Protein AF-A0A8E2EWA2-F1 (afdb_monomer)

pLDDT: mean 70.81, std 12.44, range [37.81, 89.31]

Nearest PDB structures (foldseek):
  2uwc-assembly2_B  TM=5.150E-01  e=5.602E+00  Tropaeolum majus
  2vh9-assembly2_B  TM=4.424E-01  e=5.602E+00  Tropaeolum majus
  5esv-assembly1_E  TM=3.706E-01  e=6.717E+00  Haemophilus influenzae Rd KW20
  2ogr-assembly1_C  TM=4.079E-01  e=8.555E+00  Zoanthus sp.
  6ywy-assembly1_QQ  TM=3.511E-01  e=8.555E+00  Neurospora crassa

Foldseek 3Di:
DWDDDPPDIRDDDDAPDDDAQKKKWKWFDDPPPALQKIWIWIWTHHHPPARNDIDIDIDIGGDDFDDDDCVVPPPDDPVVVVPPGPDSNVSNQLNQQLQVPDDCDPVCPRMGMDMDDPPDPLGDSHHDDPVNVVVNVVVSSVVSVVCCVVPNDDDDDDD

Organism: NCBI:txid574774

Radius of gyration: 18.48 Å; Cα contacts (8 Å, |Δi|>4): 226; chains: 1; bounding box: 48×43×53 Å

Structure (mmCIF, N/CA/C/O backbone):
data_AF-A0A8E2EWA2-F1
#
_entry.id   AF-A0A8E2EWA2-F1
#
loop_
_atom_site.group_PDB
_atom_site.id
_atom_site.type_symbol
_atom_site.label_atom_id
_atom_site.label_alt_id
_atom_site.label_comp_id
_atom_site.label_asym_id
_atom_site.label_entity_id
_atom_site.label_seq_id
_atom_site.pdbx_PDB_ins_code
_atom_site.Cartn_x
_atom_site.Cartn_y
_atom_site.Cartn_z
_atom_site.occupancy
_atom_site.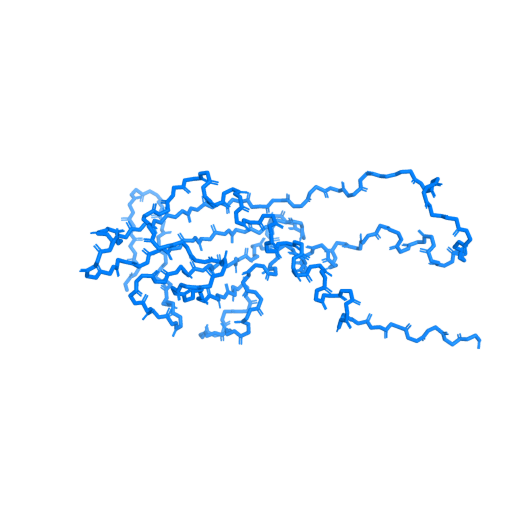B_iso_or_equiv
_atom_site.auth_seq_id
_atom_site.auth_comp_id
_atom_site.auth_asym_id
_atom_site.auth_atom_id
_atom_site.pdbx_PDB_model_num
ATOM 1 N N . MET A 1 1 ? -20.063 14.669 1.817 1.00 47.69 1 MET A N 1
ATOM 2 C CA . MET A 1 1 ? -19.857 16.128 1.907 1.00 47.69 1 MET A CA 1
ATOM 3 C C . MET A 1 1 ? -18.366 16.388 1.903 1.00 47.69 1 MET A C 1
ATOM 5 O O . MET A 1 1 ? -17.669 15.753 2.684 1.00 47.69 1 MET A O 1
ATOM 9 N N . ASN A 1 2 ? -17.886 17.249 1.009 1.00 58.75 2 ASN A N 1
ATOM 10 C CA . ASN A 1 2 ? -16.501 17.717 1.050 1.00 58.75 2 ASN A CA 1
ATOM 11 C C . ASN A 1 2 ? -16.347 18.654 2.252 1.00 58.75 2 ASN A C 1
ATOM 13 O O . ASN A 1 2 ? -17.260 19.425 2.546 1.00 58.75 2 ASN A O 1
ATOM 17 N N . ALA A 1 3 ? -15.231 18.548 2.964 1.00 59.38 3 ALA A N 1
ATOM 18 C CA . ALA A 1 3 ? -14.932 19.391 4.114 1.00 59.38 3 ALA A CA 1
ATOM 19 C C . ALA A 1 3 ? 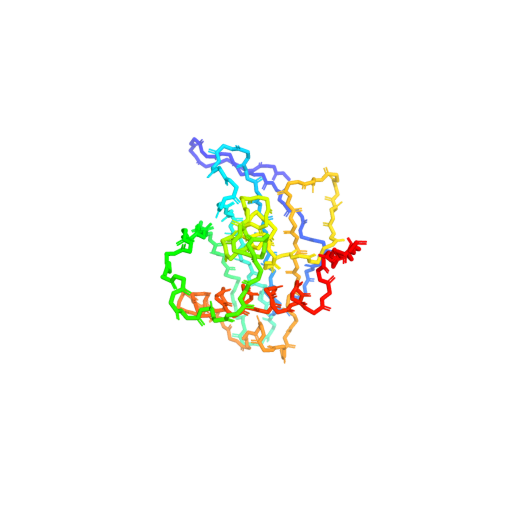-13.812 20.369 3.754 1.00 59.38 3 ALA A C 1
ATOM 21 O O . ALA A 1 3 ? -12.992 20.103 2.883 1.00 59.38 3 ALA A O 1
ATOM 22 N N . SER A 1 4 ? -13.745 21.510 4.425 1.00 52.59 4 SER A N 1
ATOM 23 C CA . SER A 1 4 ? -12.644 22.459 4.261 1.00 52.59 4 SER A CA 1
ATOM 24 C C . SER A 1 4 ? -12.199 22.950 5.627 1.00 52.59 4 SER A C 1
ATOM 26 O O . SER A 1 4 ? -13.037 23.323 6.448 1.00 52.59 4 SER A O 1
ATOM 28 N N . LYS A 1 5 ? -10.887 22.9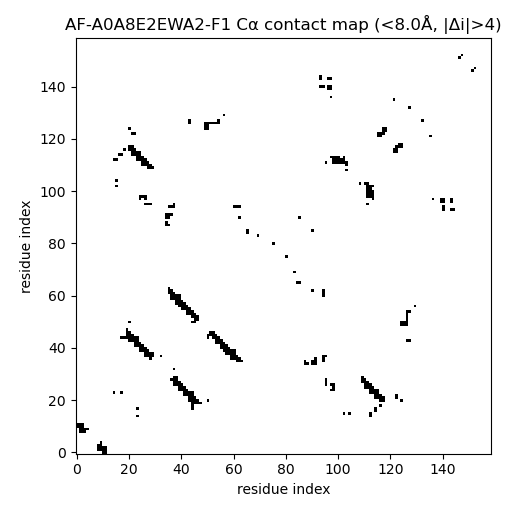71 5.868 1.00 53.50 5 LYS A N 1
ATOM 29 C CA . LYS A 1 5 ? -10.296 23.596 7.057 1.00 53.50 5 LYS A CA 1
ATOM 30 C C . LYS A 1 5 ? -9.144 24.485 6.603 1.00 53.50 5 LYS A C 1
ATOM 32 O O . LYS A 1 5 ? -8.137 23.989 6.104 1.00 53.50 5 LYS A O 1
ATOM 37 N N . GLY A 1 6 ? -9.305 25.800 6.755 1.00 76.50 6 GLY A N 1
ATOM 38 C CA . GLY A 1 6 ? -8.388 26.778 6.161 1.00 76.50 6 GLY A CA 1
ATOM 39 C C . GLY A 1 6 ? -8.404 26.704 4.629 1.00 76.50 6 GLY A C 1
ATOM 40 O O . GLY A 1 6 ? -9.467 26.544 4.036 1.00 76.50 6 GLY A O 1
ATOM 41 N N . ASN A 1 7 ? -7.227 26.755 4.000 1.00 68.50 7 ASN A N 1
ATOM 42 C CA . ASN A 1 7 ? -7.071 26.656 2.540 1.00 68.50 7 ASN A CA 1
ATOM 43 C C . ASN A 1 7 ? -7.032 25.207 2.016 1.00 68.50 7 ASN A C 1
ATOM 45 O O . ASN A 1 7 ? -6.768 24.990 0.836 1.00 68.50 7 ASN A O 1
ATOM 49 N N . VAL A 1 8 ? -7.266 24.205 2.871 1.00 59.47 8 VAL A N 1
ATOM 50 C CA . VAL A 1 8 ? -7.219 22.790 2.480 1.00 59.47 8 VAL A CA 1
ATOM 51 C C . VAL A 1 8 ? -8.633 22.282 2.221 1.00 59.47 8 VAL A C 1
ATOM 53 O O . VAL A 1 8 ? -9.472 22.267 3.129 1.00 59.47 8 VAL A O 1
ATOM 56 N N . GLN A 1 9 ? -8.884 21.855 0.981 1.00 67.81 9 GLN A N 1
ATOM 57 C CA . GLN A 1 9 ? -10.100 21.140 0.603 1.00 67.81 9 GLN A CA 1
ATOM 58 C C . GLN A 1 9 ? -9.919 19.636 0.810 1.00 67.81 9 GLN A C 1
ATOM 60 O O . GLN A 1 9 ? -8.961 19.034 0.329 1.00 67.81 9 GLN A O 1
ATOM 65 N N . TRP A 1 10 ? -10.866 19.040 1.521 1.00 65.25 10 TRP A N 1
ATOM 66 C CA . TRP A 1 10 ? -10.955 17.615 1.787 1.00 65.25 10 TRP A CA 1
ATOM 67 C C . TRP A 1 10 ? -12.090 17.038 0.960 1.00 65.25 10 TRP A C 1
ATOM 69 O O . TRP A 1 10 ? -13.256 17.419 1.110 1.00 65.25 10 TRP A O 1
ATOM 79 N N . PHE A 1 11 ? -11.747 16.093 0.100 1.00 68.19 11 PHE A N 1
ATOM 80 C CA . PHE A 1 11 ? -12.727 15.343 -0.664 1.00 68.19 11 PHE A CA 1
ATOM 81 C C . PHE A 1 11 ? -13.162 14.137 0.152 1.00 68.19 11 PHE A C 1
ATOM 83 O O . PHE A 1 11 ? -12.329 13.437 0.731 1.00 68.19 11 PHE A O 1
ATOM 90 N N . ARG A 1 12 ? -14.474 13.896 0.218 1.00 72.19 12 ARG A N 1
ATOM 91 C CA . ARG A 1 12 ? -14.963 12.651 0.808 1.00 72.19 12 ARG A CA 1
ATOM 92 C C . ARG A 1 12 ? -14.560 11.508 -0.115 1.00 72.19 12 ARG A C 1
ATOM 94 O O . ARG A 1 12 ? -15.001 11.469 -1.259 1.00 72.19 12 ARG A O 1
ATOM 101 N N . TYR A 1 13 ? -13.765 10.586 0.407 1.00 72.94 13 TYR A N 1
ATOM 102 C CA . TYR A 1 13 ? -13.498 9.310 -0.233 1.00 72.94 13 TYR A CA 1
ATOM 103 C C . TYR A 1 13 ? -14.317 8.238 0.481 1.00 72.94 13 TYR A C 1
ATOM 105 O O . TYR A 1 13 ? -14.203 8.075 1.695 1.00 72.94 13 TYR A O 1
ATOM 113 N N . GLU A 1 14 ? -15.196 7.564 -0.251 1.00 72.81 14 GLU A N 1
ATOM 114 C CA . GLU A 1 14 ? -15.947 6.431 0.282 1.00 72.81 14 GLU A CA 1
ATOM 115 C C . GLU A 1 14 ? -15.108 5.176 0.069 1.00 72.81 14 GLU A C 1
ATOM 117 O O . GLU A 1 14 ? -14.814 4.807 -1.068 1.00 72.81 14 GLU A O 1
ATOM 122 N N . THR A 1 15 ? -14.675 4.549 1.164 1.00 70.25 15 THR A N 1
ATOM 123 C CA . THR A 1 15 ? -13.952 3.284 1.072 1.00 70.25 15 THR A CA 1
ATOM 124 C C . THR A 1 15 ? -14.930 2.192 0.629 1.00 70.25 15 THR A C 1
ATOM 126 O O . THR A 1 15 ? -16.030 2.098 1.178 1.00 70.25 15 THR A O 1
ATOM 129 N N . PRO A 1 16 ? -14.562 1.362 -0.364 1.00 66.75 16 PRO A N 1
ATOM 130 C CA . PRO A 1 16 ? -15.457 0.349 -0.922 1.00 66.75 16 PRO A CA 1
ATOM 131 C C . PRO A 1 16 ? -15.849 -0.708 0.115 1.00 66.75 16 PRO A C 1
ATOM 133 O O . PRO A 1 16 ? -16.930 -1.288 0.048 1.00 66.75 16 PRO A O 1
ATOM 136 N N . ILE A 1 17 ? -14.963 -0.960 1.079 1.00 72.06 17 ILE A N 1
ATOM 137 C CA . ILE A 1 17 ? -15.141 -1.930 2.150 1.00 72.06 17 ILE A CA 1
ATOM 138 C C . ILE A 1 17 ? -14.694 -1.259 3.447 1.00 72.06 17 ILE A C 1
ATOM 140 O O . ILE A 1 17 ? -13.618 -0.666 3.514 1.00 72.06 17 ILE A O 1
ATOM 144 N N . CYS A 1 18 ? -15.537 -1.353 4.468 1.00 75.56 18 CYS A N 1
ATOM 145 C CA . CYS A 1 18 ? -15.286 -0.825 5.797 1.00 75.56 18 CYS A CA 1
ATOM 146 C C . CYS A 1 18 ? -15.673 -1.915 6.798 1.00 75.56 18 CYS A C 1
ATOM 148 O O . CYS A 1 18 ? -16.854 -2.228 6.939 1.00 75.56 18 CYS A O 1
ATOM 150 N N . VAL A 1 19 ? -14.673 -2.549 7.407 1.00 85.75 19 VAL A N 1
ATOM 151 C CA . VAL A 1 19 ? -14.861 -3.635 8.379 1.00 85.75 19 VAL A CA 1
ATOM 152 C C . VAL A 1 19 ? -14.227 -3.214 9.698 1.00 85.75 19 VAL A C 1
ATOM 154 O O . VAL A 1 19 ? -13.135 -2.640 9.696 1.00 85.75 19 VAL A O 1
ATOM 157 N N . ASP A 1 20 ? -14.893 -3.497 10.811 1.00 88.62 20 ASP A N 1
ATOM 158 C CA . ASP A 1 20 ? -14.383 -3.181 12.146 1.00 88.62 20 ASP A CA 1
ATOM 159 C C . ASP A 1 20 ? -12.992 -3.797 12.358 1.00 88.62 20 ASP A C 1
ATOM 161 O O . ASP A 1 20 ? -12.726 -4.940 11.972 1.00 88.62 20 ASP A O 1
ATOM 165 N N . GLY A 1 21 ? -12.074 -2.999 12.902 1.00 86.25 21 GLY A N 1
ATOM 166 C CA . GLY A 1 21 ? -10.681 -3.387 13.128 1.00 86.25 21 GLY A CA 1
ATOM 167 C C . GLY A 1 21 ? -9.816 -3.540 11.869 1.00 86.25 21 GLY A C 1
ATOM 168 O O . GLY A 1 21 ? -8.635 -3.872 11.971 1.00 86.25 21 GLY A O 1
ATOM 169 N N . SER A 1 22 ? -10.358 -3.322 10.665 1.00 87.00 22 SER A N 1
ATOM 170 C CA . SER A 1 22 ? -9.587 -3.430 9.419 1.00 87.00 22 SER A CA 1
ATOM 171 C C . SER A 1 22 ? -8.691 -2.219 9.162 1.00 87.00 22 SER A C 1
ATOM 173 O O . SER A 1 22 ? -8.983 -1.098 9.589 1.00 87.00 22 SER A O 1
ATOM 175 N N . ILE A 1 23 ? -7.621 -2.443 8.397 1.00 87.25 23 ILE A N 1
ATOM 176 C CA . ILE A 1 23 ? -6.803 -1.376 7.814 1.00 87.25 23 ILE A CA 1
ATOM 177 C C . ILE A 1 23 ? -7.175 -1.224 6.343 1.00 87.25 23 ILE A C 1
ATOM 179 O O . ILE A 1 23 ? -7.060 -2.164 5.569 1.00 87.25 23 ILE A O 1
ATOM 183 N N . SER A 1 24 ? -7.589 -0.031 5.941 1.00 85.56 24 SER A N 1
ATOM 184 C CA . SER A 1 24 ? -7.813 0.346 4.548 1.00 85.56 24 SER A CA 1
ATOM 185 C C . SER A 1 24 ? -6.627 1.149 4.026 1.00 85.56 24 SER A C 1
ATOM 187 O O . SER A 1 24 ? -6.318 2.213 4.561 1.00 85.56 24 SER A O 1
ATOM 189 N N . CYS A 1 25 ? -5.986 0.660 2.967 1.00 82.62 25 CYS A N 1
ATOM 190 C CA . CYS A 1 25 ? -4.910 1.354 2.265 1.00 82.62 25 CYS A CA 1
ATOM 191 C C . CYS A 1 25 ? -5.437 1.916 0.945 1.00 82.62 25 CYS A C 1
ATOM 193 O O . CYS A 1 25 ? -5.866 1.161 0.071 1.00 82.62 25 CYS A O 1
ATOM 195 N N . ILE A 1 26 ? -5.358 3.231 0.787 1.00 81.38 26 ILE A N 1
ATOM 196 C CA . ILE A 1 26 ? -5.776 3.975 -0.399 1.00 81.38 26 ILE A CA 1
ATOM 197 C C . ILE A 1 26 ? -4.515 4.551 -1.044 1.00 81.38 26 ILE A C 1
ATOM 199 O O . ILE A 1 26 ? -3.838 5.377 -0.429 1.00 81.38 26 ILE A O 1
ATOM 203 N N . ALA A 1 27 ? -4.202 4.135 -2.265 1.00 79.56 27 ALA A N 1
ATOM 204 C CA . ALA A 1 27 ? -3.078 4.643 -3.037 1.00 79.56 27 ALA A CA 1
ATOM 205 C C . ALA A 1 27 ? -3.599 5.494 -4.187 1.00 79.56 27 ALA A C 1
ATOM 207 O O . ALA A 1 27 ? -4.448 5.056 -4.961 1.00 79.56 27 ALA A O 1
ATOM 208 N N . GLY A 1 28 ? -3.091 6.714 -4.295 1.00 76.69 28 GLY A N 1
ATOM 209 C CA . GLY A 1 28 ? -3.374 7.621 -5.392 1.00 76.69 28 GLY A CA 1
ATOM 210 C C . GLY A 1 28 ? -2.107 7.930 -6.170 1.00 76.69 28 GLY A C 1
ATOM 211 O O . GLY A 1 28 ? -1.077 8.272 -5.584 1.00 76.69 28 GLY A O 1
ATOM 212 N N . HIS A 1 29 ? -2.206 7.878 -7.494 1.00 71.00 29 HIS A N 1
ATOM 213 C CA . HIS A 1 29 ? -1.219 8.500 -8.361 1.00 71.00 29 HIS A CA 1
ATOM 214 C C . HIS A 1 29 ? -1.737 9.878 -8.764 1.00 71.00 29 HIS A C 1
ATOM 216 O O . HIS A 1 29 ? -2.840 10.008 -9.295 1.00 71.00 29 HIS A O 1
ATOM 222 N N . ARG A 1 30 ? -0.967 10.927 -8.468 1.00 65.75 30 ARG A N 1
ATOM 223 C CA . ARG A 1 30 ? -1.276 12.279 -8.934 1.00 65.75 30 ARG A CA 1
ATOM 224 C C . ARG A 1 30 ? -0.310 12.638 -10.048 1.00 65.75 30 ARG A C 1
ATOM 226 O O . ARG A 1 30 ? 0.896 12.648 -9.816 1.00 65.75 30 ARG A O 1
ATOM 233 N N . ASP A 1 31 ? -0.858 13.020 -11.198 1.00 56.53 31 ASP A N 1
ATOM 234 C CA . ASP A 1 31 ? -0.141 13.265 -12.461 1.00 56.53 31 ASP A CA 1
ATOM 235 C C . ASP A 1 31 ? 1.060 14.229 -12.366 1.00 56.53 31 ASP A C 1
ATOM 237 O O . ASP A 1 31 ? 1.914 14.255 -13.244 1.00 56.53 31 ASP A O 1
ATOM 241 N N . PHE A 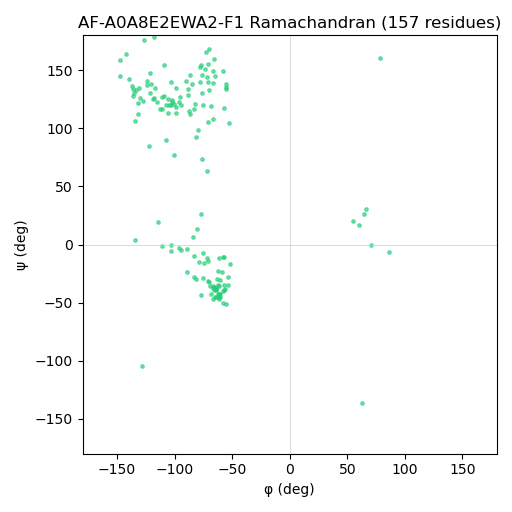1 32 ? 1.169 15.026 -11.300 1.00 60.91 32 PHE A N 1
ATOM 242 C CA . PHE A 1 32 ? 2.226 16.027 -11.128 1.00 60.91 32 PHE A CA 1
ATOM 243 C C . PHE A 1 32 ? 3.434 15.576 -10.288 1.00 60.91 32 PHE A C 1
ATOM 245 O O . PHE A 1 32 ? 4.360 16.367 -10.117 1.00 60.91 32 PHE A O 1
ATOM 252 N N . ARG A 1 33 ? 3.450 14.357 -9.723 1.00 64.81 33 ARG A N 1
ATOM 253 C CA . ARG A 1 33 ? 4.561 13.887 -8.861 1.00 64.81 33 ARG A CA 1
ATOM 254 C C . ARG A 1 33 ? 5.540 12.915 -9.532 1.00 64.81 33 ARG A C 1
ATOM 256 O O . ARG A 1 33 ? 6.517 12.523 -8.896 1.00 64.81 33 ARG A O 1
ATOM 263 N N . GLY A 1 34 ? 5.311 12.585 -10.803 1.00 65.75 34 GLY A N 1
ATOM 264 C CA . GLY A 1 34 ? 6.138 11.661 -11.581 1.00 65.75 34 GLY A CA 1
ATOM 265 C C . GLY A 1 34 ? 5.862 10.191 -11.260 1.00 65.75 34 GLY A C 1
ATOM 266 O O . GLY A 1 34 ? 5.321 9.861 -10.205 1.00 65.75 34 GLY A O 1
ATOM 267 N N . ASP A 1 35 ? 6.262 9.305 -12.171 1.00 68.31 35 ASP A N 1
ATOM 268 C CA . ASP A 1 35 ? 5.889 7.884 -12.179 1.00 68.31 35 ASP A CA 1
ATOM 269 C C . ASP A 1 35 ? 6.285 7.109 -10.912 1.00 68.31 35 ASP A C 1
ATOM 271 O O . ASP A 1 35 ? 5.656 6.117 -10.569 1.00 68.31 35 ASP A O 1
ATOM 275 N N . ARG A 1 36 ? 7.290 7.569 -10.160 1.00 71.12 36 ARG A N 1
ATOM 276 C CA . ARG A 1 36 ? 7.797 6.869 -8.965 1.00 71.12 36 ARG A CA 1
ATOM 277 C C . ARG A 1 36 ? 7.105 7.247 -7.661 1.00 71.12 36 ARG A C 1
ATOM 279 O O . ARG A 1 36 ? 7.454 6.700 -6.617 1.00 71.12 36 ARG A O 1
ATOM 286 N N . CYS A 1 37 ? 6.178 8.201 -7.693 1.00 75.56 37 CYS A N 1
ATOM 287 C CA . CYS A 1 37 ? 5.528 8.713 -6.496 1.00 75.56 37 CYS A CA 1
ATOM 288 C C . CYS A 1 37 ? 4.116 8.144 -6.332 1.00 75.56 37 CYS A C 1
ATOM 290 O O . CYS A 1 37 ? 3.345 8.030 -7.287 1.00 75.56 37 CYS A O 1
ATOM 292 N N . THR A 1 38 ? 3.757 7.810 -5.096 1.00 77.94 38 THR A N 1
ATOM 293 C CA . THR A 1 38 ? 2.408 7.400 -4.710 1.00 77.94 38 THR A CA 1
ATOM 294 C C . THR A 1 38 ? 2.010 8.074 -3.406 1.00 77.94 38 THR A C 1
ATOM 296 O O . THR A 1 38 ? 2.722 8.011 -2.400 1.00 77.94 38 THR A O 1
ATOM 299 N N . ASP A 1 39 ? 0.845 8.716 -3.429 1.00 81.81 39 ASP A N 1
ATOM 300 C CA . ASP A 1 39 ? 0.199 9.238 -2.233 1.00 81.81 39 ASP A CA 1
ATOM 301 C C . ASP A 1 39 ? -0.554 8.085 -1.562 1.00 81.81 39 ASP A C 1
ATOM 303 O O . ASP A 1 39 ? -1.446 7.481 -2.153 1.00 81.81 39 ASP A O 1
ATOM 307 N N . LEU A 1 40 ? -0.211 7.788 -0.316 1.00 81.75 40 LEU A N 1
ATOM 308 C CA . LEU A 1 40 ? -0.817 6.733 0.481 1.00 81.75 40 LEU A CA 1
ATOM 309 C C . LEU A 1 40 ? -1.635 7.342 1.607 1.00 81.75 40 LEU A C 1
ATOM 311 O O . LEU A 1 40 ? -1.144 8.144 2.398 1.00 81.75 40 LEU A O 1
ATOM 315 N N . THR A 1 41 ? -2.891 6.933 1.700 1.00 85.44 41 THR A N 1
ATOM 316 C CA . THR A 1 41 ? -3.744 7.186 2.856 1.00 85.44 41 THR A CA 1
ATOM 317 C C . THR A 1 41 ? -4.083 5.854 3.495 1.00 85.44 41 THR A C 1
ATOM 319 O O . THR A 1 41 ? -4.629 4.970 2.842 1.00 85.44 41 THR A O 1
ATOM 322 N N . ILE A 1 42 ? -3.747 5.703 4.771 1.00 85.75 42 ILE A N 1
ATOM 323 C CA . ILE A 1 42 ? -3.977 4.473 5.521 1.00 85.75 42 ILE A CA 1
ATOM 324 C C . ILE A 1 42 ? -4.920 4.792 6.663 1.00 85.75 42 ILE A C 1
ATOM 326 O O . ILE A 1 42 ? -4.669 5.702 7.451 1.00 85.75 42 ILE A O 1
ATOM 330 N N . PHE A 1 43 ? -6.009 4.045 6.737 1.00 88.12 43 PHE A N 1
ATOM 331 C CA . PHE A 1 43 ? -7.067 4.259 7.703 1.00 88.12 43 PHE A CA 1
ATOM 332 C C . PHE A 1 43 ? -7.367 2.965 8.450 1.00 88.12 43 PHE A C 1
ATOM 334 O O . PHE A 1 43 ? -7.681 1.959 7.825 1.00 88.12 43 PHE A O 1
ATOM 341 N N . GLN A 1 44 ? -7.281 2.989 9.776 1.00 89.31 44 GLN A N 1
ATOM 342 C CA . GLN A 1 44 ? -7.676 1.876 10.632 1.00 89.31 44 GLN A CA 1
ATOM 343 C C . GLN A 1 44 ? -9.039 2.166 11.246 1.00 89.31 44 GLN A C 1
ATOM 345 O O . GLN A 1 44 ? -9.215 3.193 11.910 1.00 89.31 44 GLN A O 1
ATOM 350 N N . MET A 1 45 ? -9.982 1.254 11.035 1.00 89.00 45 MET A N 1
ATOM 351 C CA . MET A 1 45 ? -11.293 1.307 11.669 1.00 89.00 45 MET A CA 1
ATOM 352 C C . MET A 1 45 ? -11.211 0.829 13.117 1.00 89.00 45 MET A C 1
ATOM 354 O O . MET A 1 45 ? -10.526 -0.161 13.379 1.00 89.00 45 MET A O 1
ATOM 358 N N . PRO A 1 46 ? -11.922 1.482 14.053 1.00 88.69 46 PRO A N 1
ATOM 359 C CA . PRO A 1 46 ? -12.047 0.966 15.401 1.00 88.69 46 PRO A CA 1
ATOM 360 C C . PRO A 1 46 ? -12.826 -0.353 15.408 1.00 88.69 46 PRO A C 1
ATOM 362 O O . PRO A 1 46 ? -13.575 -0.657 14.477 1.00 88.69 46 PRO A O 1
ATOM 365 N N . ASP A 1 47 ? -12.654 -1.124 16.471 1.00 87.88 47 ASP A N 1
ATOM 366 C CA . ASP A 1 47 ? -13.485 -2.276 16.800 1.00 87.88 47 ASP A CA 1
ATOM 367 C C . ASP A 1 47 ? -14.019 -2.157 18.237 1.00 87.88 47 ASP A C 1
ATOM 369 O O . ASP A 1 47 ? -13.702 -1.224 18.977 1.00 87.88 47 ASP A O 1
ATOM 373 N N . ASN A 1 48 ? -14.857 -3.109 18.646 1.00 84.75 48 ASN A N 1
ATOM 374 C CA . ASN A 1 48 ? -15.368 -3.182 20.020 1.00 84.75 48 ASN A CA 1
ATOM 375 C C . ASN A 1 48 ? -14.366 -3.829 21.001 1.00 84.75 48 ASN A C 1
ATOM 377 O O . ASN A 1 48 ? -14.758 -4.236 22.095 1.00 84.75 48 ASN A O 1
ATOM 381 N N . GLY A 1 49 ? -13.104 -3.990 20.598 1.00 85.69 49 GLY A N 1
ATOM 382 C CA . GLY A 1 49 ? -12.087 -4.755 21.305 1.00 85.69 49 GLY A CA 1
ATOM 383 C C . GLY A 1 49 ? -10.813 -3.949 21.526 1.00 85.69 49 GLY A C 1
ATOM 384 O O . GLY A 1 49 ? -10.730 -3.130 22.442 1.00 85.69 49 GLY A O 1
ATOM 385 N N . THR A 1 50 ? -9.779 -4.255 20.747 1.00 83.19 50 THR A N 1
ATOM 386 C CA . THR A 1 50 ? -8.415 -3.755 20.949 1.00 83.19 50 THR A CA 1
ATOM 387 C C . THR A 1 50 ? -8.135 -2.436 20.230 1.00 83.19 50 THR A C 1
ATOM 389 O O . THR A 1 50 ? -7.254 -1.682 20.654 1.00 83.19 50 THR A O 1
ATOM 392 N N . ILE A 1 51 ? -8.879 -2.114 19.172 1.00 87.25 51 ILE A N 1
ATOM 393 C CA . ILE A 1 51 ? -8.713 -0.900 18.370 1.00 87.25 51 ILE A CA 1
ATOM 394 C C . ILE A 1 51 ? -9.779 0.105 18.809 1.00 87.25 51 ILE A C 1
ATOM 396 O O . ILE A 1 51 ? -10.790 0.335 18.156 1.00 87.25 51 ILE A O 1
ATOM 400 N N . ILE A 1 52 ? -9.533 0.734 19.954 1.00 87.25 52 ILE A N 1
ATOM 401 C CA . ILE A 1 52 ? -10.498 1.619 20.627 1.00 87.25 52 ILE A CA 1
ATOM 402 C C . ILE A 1 52 ? -10.730 2.970 19.926 1.00 87.25 52 ILE A C 1
ATOM 404 O O . ILE A 1 52 ? -11.632 3.716 20.308 1.00 87.25 52 ILE A O 1
ATOM 408 N N . ALA A 1 53 ? -9.901 3.328 18.942 1.00 86.31 53 ALA A N 1
ATOM 409 C CA . ALA A 1 53 ? -9.991 4.594 18.224 1.00 86.31 53 ALA A CA 1
ATOM 410 C C . ALA A 1 53 ? -9.539 4.451 16.761 1.00 86.31 53 ALA A C 1
ATOM 412 O O . ALA A 1 53 ? -8.587 3.713 16.489 1.00 86.31 53 ALA A O 1
ATOM 413 N N . PRO A 1 54 ? -10.173 5.182 15.822 1.00 86.06 54 PRO A N 1
ATOM 414 C CA . PRO A 1 54 ? -9.719 5.223 14.441 1.00 86.06 54 PRO A CA 1
ATOM 415 C C . PRO A 1 54 ? -8.339 5.869 14.340 1.00 86.06 54 PRO A C 1
ATOM 417 O O . PRO A 1 54 ? -8.048 6.849 15.030 1.00 86.06 54 PRO A O 1
ATOM 420 N N . SER A 1 55 ? -7.528 5.380 13.407 1.00 87.94 55 SER A N 1
ATOM 421 C CA . SER A 1 55 ? -6.232 5.983 13.080 1.00 87.94 55 SER A CA 1
ATOM 422 C C . SER A 1 55 ? -6.164 6.330 11.599 1.00 87.94 55 SER A C 1
ATOM 424 O O . SER A 1 55 ? -6.603 5.549 10.761 1.00 87.94 55 SER A O 1
ATOM 426 N N . LEU A 1 56 ? -5.622 7.503 11.268 1.00 88.44 56 LEU A N 1
ATOM 427 C CA . LEU A 1 56 ? -5.469 7.974 9.891 1.00 88.44 56 LEU A CA 1
ATOM 428 C C . LEU A 1 56 ? -4.038 8.457 9.662 1.00 88.44 56 LEU A C 1
ATOM 430 O O . LEU A 1 56 ? -3.556 9.341 10.368 1.00 88.44 56 LEU A O 1
ATOM 434 N N . PHE A 1 57 ? -3.397 7.917 8.632 1.00 86.94 57 PHE A N 1
ATOM 435 C CA . PHE A 1 57 ? -2.050 8.275 8.215 1.00 86.94 57 PHE A CA 1
ATOM 436 C C . PHE A 1 57 ? -2.063 8.712 6.761 1.00 86.94 57 PHE A C 1
ATOM 438 O O . PHE A 1 57 ? -2.750 8.125 5.926 1.00 86.94 57 PHE A O 1
ATOM 445 N N . GLN A 1 58 ? -1.272 9.734 6.464 1.00 84.88 58 GLN A N 1
ATOM 446 C CA . GLN A 1 58 ? -0.995 10.173 5.106 1.00 84.88 58 GLN A CA 1
ATOM 447 C C . GLN A 1 58 ? 0.509 10.106 4.891 1.00 84.88 58 GLN A C 1
ATOM 449 O O . GLN A 1 58 ? 1.281 10.590 5.719 1.00 84.88 58 GLN A O 1
ATOM 454 N N . TRP A 1 59 ? 0.915 9.478 3.798 1.00 78.44 59 TRP A N 1
ATOM 455 C CA . TRP A 1 59 ? 2.308 9.229 3.480 1.00 78.44 59 TRP A CA 1
ATOM 456 C C . TRP A 1 59 ? 2.551 9.445 1.992 1.00 78.44 59 TRP A C 1
ATOM 458 O O . TRP A 1 59 ? 1.720 9.076 1.171 1.00 78.44 59 TRP A O 1
ATOM 468 N N . ASN A 1 60 ? 3.707 9.999 1.638 1.00 79.56 60 ASN A N 1
ATOM 469 C CA . ASN A 1 60 ? 4.153 10.043 0.250 1.00 79.56 60 ASN A CA 1
ATOM 470 C C . ASN A 1 60 ? 5.270 9.014 0.113 1.00 79.56 60 ASN A C 1
ATOM 472 O O . ASN A 1 60 ? 6.324 9.165 0.733 1.00 79.56 60 ASN A O 1
ATOM 476 N N . SER A 1 61 ? 5.027 7.956 -0.652 1.00 73.81 61 SER A N 1
ATOM 477 C CA . SER A 1 61 ? 6.055 6.976 -0.980 1.00 73.81 61 SER A CA 1
ATOM 478 C C . SER A 1 61 ? 6.656 7.338 -2.330 1.00 73.81 61 SER A C 1
ATOM 480 O O . SER A 1 61 ? 5.925 7.532 -3.301 1.00 73.81 61 SER A O 1
ATOM 482 N N . THR A 1 62 ? 7.978 7.453 -2.380 1.00 75.19 62 THR A N 1
ATOM 483 C CA . THR A 1 62 ? 8.718 7.608 -3.630 1.00 75.19 62 THR A CA 1
ATOM 484 C C . THR A 1 62 ? 9.654 6.424 -3.749 1.00 75.19 62 THR A C 1
ATOM 486 O O . THR A 1 62 ? 10.428 6.164 -2.829 1.00 75.19 62 THR A O 1
ATOM 489 N N . LEU A 1 63 ? 9.565 5.697 -4.859 1.00 71.56 63 LEU A N 1
ATOM 490 C CA . LEU A 1 63 ? 10.536 4.662 -5.177 1.00 71.56 63 LEU A CA 1
ATOM 491 C C . LEU A 1 63 ? 11.826 5.329 -5.652 1.00 71.56 63 LEU A C 1
ATOM 493 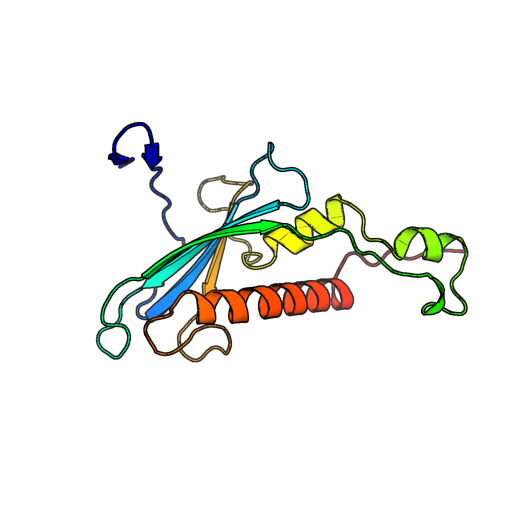O O . LEU A 1 63 ? 11.829 6.072 -6.638 1.00 71.56 63 LEU A O 1
ATOM 497 N N . ASP A 1 64 ? 12.913 5.068 -4.933 1.00 70.81 64 ASP A N 1
ATOM 498 C CA . ASP A 1 64 ? 14.231 5.528 -5.342 1.00 70.81 64 ASP A CA 1
ATOM 499 C C . ASP A 1 64 ? 14.662 4.824 -6.638 1.00 70.81 64 ASP A C 1
ATOM 501 O O . ASP A 1 64 ? 14.277 3.674 -6.885 1.00 70.81 64 ASP A O 1
ATOM 505 N N . PRO A 1 65 ? 15.466 5.489 -7.487 1.00 68.50 65 PRO A N 1
ATOM 506 C CA . PRO A 1 65 ? 16.083 4.825 -8.622 1.00 68.50 65 PRO A CA 1
ATOM 507 C C . PRO A 1 65 ? 16.884 3.612 -8.143 1.00 68.50 65 PRO A C 1
ATOM 509 O O . PRO A 1 65 ? 17.655 3.711 -7.186 1.00 68.50 65 PRO A O 1
ATOM 512 N N . ILE A 1 66 ? 16.744 2.481 -8.835 1.00 64.94 66 ILE A N 1
ATOM 513 C CA . ILE A 1 66 ? 17.611 1.329 -8.590 1.00 64.94 66 ILE A CA 1
ATOM 514 C C . ILE A 1 66 ? 19.023 1.728 -9.016 1.00 64.94 66 ILE A C 1
ATOM 516 O O . ILE A 1 66 ? 19.310 1.875 -10.203 1.00 64.94 66 ILE A O 1
ATOM 520 N N . VAL A 1 67 ? 19.895 1.923 -8.031 1.00 63.69 67 VAL A N 1
ATOM 521 C CA . VAL A 1 67 ? 21.326 2.128 -8.234 1.00 63.69 67 VAL A CA 1
ATOM 522 C C . VAL A 1 67 ? 22.025 0.798 -7.983 1.00 63.69 67 VAL A C 1
ATOM 524 O O . VAL A 1 67 ? 22.003 0.265 -6.877 1.00 63.69 67 VAL A O 1
ATOM 527 N N . GLY A 1 68 ? 22.596 0.223 -9.034 1.00 62.41 68 GLY A N 1
ATOM 528 C CA . GLY A 1 68 ? 23.286 -1.058 -8.983 1.00 62.41 68 GLY A CA 1
ATOM 529 C C . GLY A 1 68 ? 24.438 -1.084 -9.973 1.00 62.41 68 GLY A C 1
ATOM 530 O O . GLY A 1 68 ? 24.489 -0.293 -10.910 1.00 62.41 68 GLY A O 1
ATOM 531 N N . ASN A 1 69 ? 25.383 -1.981 -9.734 1.00 61.03 69 ASN A N 1
ATOM 532 C CA . ASN A 1 69 ? 26.413 -2.355 -10.683 1.00 61.03 69 ASN A CA 1
ATOM 533 C C . ASN A 1 69 ? 26.001 -3.662 -11.369 1.00 61.03 69 ASN A C 1
ATOM 535 O O . ASN A 1 69 ? 25.566 -4.614 -10.721 1.00 61.03 69 ASN A O 1
ATOM 539 N N . GLU A 1 70 ? 26.147 -3.708 -12.692 1.00 66.62 70 GLU A N 1
ATOM 540 C CA . GLU A 1 70 ? 25.815 -4.878 -13.519 1.00 66.62 70 GLU A CA 1
ATOM 541 C C . GLU A 1 70 ? 26.656 -6.118 -13.152 1.00 66.62 70 GLU A C 1
ATOM 543 O O . GLU A 1 70 ? 26.319 -7.232 -13.540 1.00 66.62 70 GLU A O 1
ATOM 548 N N . ASP A 1 71 ? 27.700 -5.939 -12.336 1.00 67.12 71 ASP A N 1
ATOM 549 C CA . ASP A 1 71 ? 28.637 -6.961 -11.859 1.00 67.12 71 ASP A CA 1
ATOM 550 C C . ASP A 1 71 ? 27.959 -8.180 -11.200 1.00 67.12 71 ASP A C 1
ATOM 552 O O . ASP A 1 71 ? 28.509 -9.283 -11.217 1.00 67.12 71 ASP A O 1
ATOM 556 N N . GLY A 1 72 ? 26.767 -7.999 -10.616 1.00 62.03 72 GLY A N 1
ATOM 557 C CA . GLY A 1 72 ? 25.977 -9.081 -10.016 1.00 62.03 72 GLY A CA 1
ATOM 558 C C . GLY A 1 72 ? 25.204 -9.942 -11.024 1.00 62.03 72 GLY A C 1
ATOM 559 O O . GLY A 1 72 ? 24.758 -11.036 -10.676 1.00 62.03 72 GLY A O 1
ATOM 560 N N . PHE A 1 73 ? 25.056 -9.483 -12.267 1.00 67.06 73 PHE A N 1
ATOM 561 C CA . PHE A 1 73 ? 24.270 -10.141 -13.305 1.00 67.06 73 PHE A CA 1
ATOM 562 C C . PHE A 1 73 ? 25.182 -10.775 -14.360 1.00 67.06 73 PHE A C 1
ATOM 564 O O . PHE A 1 73 ? 25.550 -10.166 -15.361 1.00 67.06 73 PHE A O 1
ATOM 571 N N . GLN A 1 74 ? 25.554 -12.037 -14.143 1.00 69.94 74 GLN A N 1
ATOM 572 C CA . GLN A 1 74 ? 26.403 -12.775 -15.081 1.00 69.94 74 GLN A CA 1
ATOM 573 C C . GLN A 1 74 ? 25.571 -13.459 -16.176 1.00 69.94 74 GLN A C 1
ATOM 575 O O . GLN A 1 74 ? 24.483 -13.967 -15.916 1.00 69.94 74 GLN A O 1
ATOM 580 N N . ASN A 1 75 ? 26.125 -13.534 -17.390 1.00 76.75 75 ASN A N 1
ATOM 581 C CA . ASN A 1 75 ? 25.550 -14.239 -18.549 1.00 76.75 75 ASN A CA 1
ATOM 582 C C . ASN A 1 75 ? 24.217 -13.683 -19.087 1.00 76.75 75 ASN A C 1
ATOM 584 O O . ASN A 1 75 ? 23.452 -14.422 -19.708 1.00 76.75 75 ASN A O 1
ATOM 588 N N . LEU A 1 76 ? 23.933 -12.394 -18.892 1.00 71.88 76 LEU A N 1
ATOM 589 C CA . LEU A 1 76 ? 22.789 -11.752 -19.541 1.00 71.88 76 LEU A CA 1
ATOM 590 C C . LEU A 1 76 ? 23.037 -11.556 -21.042 1.00 71.88 76 LEU A C 1
ATOM 592 O O . LEU A 1 76 ? 24.153 -11.253 -21.473 1.00 71.88 76 LEU A O 1
ATOM 596 N N . ARG A 1 77 ? 21.984 -11.693 -21.857 1.00 73.62 77 ARG A N 1
ATOM 597 C CA . ARG A 1 77 ? 22.043 -11.256 -23.258 1.00 73.62 77 ARG A CA 1
ATOM 598 C C . ARG A 1 77 ? 22.067 -9.730 -23.286 1.00 73.62 77 ARG A C 1
ATOM 600 O O . ARG A 1 77 ? 21.507 -9.085 -22.406 1.00 73.62 77 ARG A O 1
ATOM 607 N N . HIS A 1 78 ? 22.616 -9.147 -24.350 1.00 74.19 78 HIS A N 1
ATOM 608 C CA . HIS A 1 78 ? 22.671 -7.688 -24.505 1.00 74.19 78 HIS A CA 1
ATOM 609 C C . HIS A 1 78 ? 21.291 -7.013 -24.371 1.00 74.19 78 HIS A C 1
ATOM 611 O O . HIS A 1 78 ? 21.183 -5.935 -23.798 1.00 74.19 78 HIS A O 1
ATOM 617 N N . VAL A 1 79 ? 20.228 -7.676 -24.841 1.00 69.31 79 VAL A N 1
ATOM 618 C CA . VAL A 1 79 ? 18.845 -7.201 -24.678 1.00 69.31 79 VAL A CA 1
ATOM 619 C C . VAL A 1 79 ? 18.345 -7.299 -23.237 1.00 69.31 79 VAL A C 1
ATOM 621 O O . VAL A 1 79 ? 17.554 -6.471 -22.815 1.00 69.31 79 VAL A O 1
ATOM 624 N N . ASP A 1 80 ? 18.801 -8.266 -22.445 1.00 66.44 80 ASP A N 1
ATOM 625 C CA . ASP A 1 80 ? 18.377 -8.394 -21.048 1.00 66.44 80 ASP A CA 1
ATOM 626 C C . ASP A 1 80 ? 19.059 -7.321 -20.178 1.00 66.44 80 ASP A C 1
ATOM 628 O O . ASP A 1 80 ? 18.456 -6.824 -19.228 1.00 66.44 80 ASP A O 1
ATOM 632 N N . CYS A 1 81 ? 20.268 -6.877 -20.556 1.00 67.62 81 CYS A N 1
ATOM 633 C CA . CYS A 1 81 ? 20.980 -5.780 -19.892 1.00 67.62 81 CYS A CA 1
ATOM 634 C C . CYS A 1 81 ? 20.174 -4.472 -19.865 1.00 67.62 81 CYS A C 1
ATOM 636 O O . CYS A 1 81 ? 20.212 -3.745 -18.875 1.00 67.62 81 CYS A O 1
ATOM 638 N N . THR A 1 82 ? 19.381 -4.189 -20.905 1.00 66.88 82 THR A N 1
ATOM 639 C CA . THR A 1 82 ? 18.550 -2.973 -20.957 1.00 66.88 82 THR A CA 1
ATOM 640 C C . THR A 1 82 ? 17.309 -3.041 -20.064 1.00 66.88 82 THR A C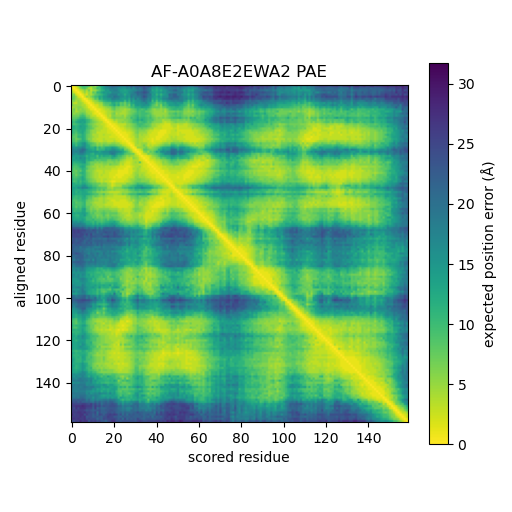 1
ATOM 642 O O . THR A 1 82 ? 16.618 -2.038 -19.928 1.00 66.88 82 THR A O 1
ATOM 645 N N . HIS A 1 83 ? 17.017 -4.203 -19.470 1.00 67.44 83 HIS A N 1
ATOM 646 C CA . HIS A 1 83 ? 15.865 -4.429 -18.593 1.00 67.44 83 HIS A CA 1
ATOM 647 C C . HIS A 1 83 ? 16.264 -4.652 -17.125 1.00 67.44 83 HIS A C 1
ATOM 649 O O . HIS A 1 83 ? 15.385 -4.813 -16.282 1.00 67.44 83 HIS A O 1
ATOM 655 N N . ILE A 1 84 ? 17.568 -4.647 -16.801 1.00 65.62 84 ILE A N 1
ATOM 656 C CA . ILE A 1 84 ? 18.072 -4.736 -15.413 1.00 65.62 84 ILE A CA 1
ATOM 657 C C . ILE A 1 84 ? 17.483 -3.606 -14.561 1.00 65.62 84 ILE A C 1
ATOM 659 O O . ILE A 1 84 ? 17.126 -3.800 -13.399 1.00 65.62 84 ILE A O 1
ATOM 663 N N . TYR A 1 85 ? 17.359 -2.425 -15.162 1.00 66.81 85 TYR A N 1
ATOM 664 C CA . TYR A 1 85 ? 16.690 -1.284 -14.565 1.00 66.81 85 TYR A CA 1
ATOM 665 C C . TYR A 1 85 ? 15.242 -1.272 -15.054 1.00 66.81 85 TYR A C 1
ATOM 667 O O . TYR A 1 85 ? 14.983 -1.200 -16.256 1.00 66.81 85 TYR A O 1
ATOM 675 N N . GLY A 1 86 ? 14.291 -1.363 -14.123 1.00 63.12 86 GLY A N 1
ATOM 676 C CA . GLY A 1 86 ? 12.874 -1.231 -14.452 1.00 63.12 86 GLY A CA 1
ATOM 677 C C . GLY A 1 86 ? 12.579 0.119 -15.115 1.00 63.12 86 GLY A C 1
ATOM 678 O O . GLY A 1 86 ? 13.241 1.120 -14.837 1.00 63.12 86 GLY A O 1
ATOM 679 N N . SER A 1 87 ? 11.574 0.157 -15.991 1.00 70.00 87 SER A N 1
ATOM 680 C CA . SER A 1 87 ? 11.102 1.410 -16.582 1.00 70.00 87 SER A CA 1
ATOM 681 C C . SER A 1 87 ? 10.325 2.252 -15.566 1.00 70.00 87 SER A C 1
ATOM 683 O O . SER A 1 87 ? 9.884 1.766 -14.518 1.00 70.00 87 SER A O 1
ATOM 685 N N . ASP A 1 88 ? 10.103 3.524 -15.888 1.00 68.06 88 ASP A N 1
ATOM 686 C CA . ASP A 1 88 ? 9.242 4.387 -15.078 1.00 68.06 88 ASP A CA 1
ATOM 687 C C . ASP A 1 88 ? 7.796 3.871 -15.048 1.00 68.06 88 ASP A C 1
ATOM 689 O O . ASP A 1 88 ? 7.181 3.860 -13.986 1.00 68.06 88 ASP A O 1
ATOM 693 N N . ASP A 1 89 ? 7.301 3.292 -16.146 1.00 66.44 89 ASP A N 1
ATOM 694 C CA . ASP A 1 89 ? 5.997 2.618 -16.172 1.00 66.44 89 ASP A CA 1
ATOM 695 C C . ASP A 1 89 ? 5.927 1.435 -15.192 1.00 66.44 89 ASP A C 1
ATOM 697 O O . ASP A 1 89 ? 4.938 1.278 -14.474 1.00 66.44 89 ASP A O 1
ATOM 701 N N . PHE A 1 90 ? 6.981 0.614 -15.123 1.00 68.44 90 PHE A N 1
ATOM 702 C CA . PHE A 1 90 ? 7.067 -0.472 -14.143 1.00 68.44 90 PHE A CA 1
ATOM 703 C C . PHE A 1 90 ? 7.144 0.075 -12.715 1.00 68.44 90 PHE A C 1
ATOM 705 O O . PHE A 1 90 ? 6.497 -0.435 -11.800 1.00 68.44 90 PHE A O 1
ATOM 712 N N . THR A 1 91 ? 7.887 1.162 -12.525 1.00 67.81 91 THR A N 1
ATOM 713 C CA . THR A 1 91 ? 8.003 1.821 -11.225 1.00 67.81 91 THR A CA 1
ATOM 714 C C . THR A 1 91 ? 6.658 2.393 -10.769 1.00 67.81 91 THR A C 1
ATOM 716 O O . THR A 1 91 ? 6.303 2.244 -9.601 1.00 67.81 91 THR A O 1
ATOM 719 N N . ARG A 1 92 ? 5.854 2.945 -11.687 1.00 67.25 92 ARG A N 1
ATOM 720 C CA . ARG A 1 92 ? 4.484 3.415 -11.425 1.00 67.25 92 ARG A CA 1
ATOM 721 C C . ARG A 1 92 ? 3.567 2.299 -10.952 1.00 67.25 92 ARG A C 1
ATOM 723 O O . ARG A 1 92 ? 2.837 2.471 -9.976 1.00 67.25 92 ARG A O 1
ATOM 730 N N . ILE A 1 93 ? 3.634 1.147 -11.614 1.00 66.50 93 ILE A N 1
ATOM 731 C CA . ILE A 1 93 ? 2.903 -0.064 -11.222 1.00 66.50 93 ILE A CA 1
ATOM 732 C C . ILE A 1 93 ? 3.294 -0.472 -9.794 1.00 66.50 93 ILE A C 1
ATOM 734 O O . ILE A 1 93 ? 2.422 -0.651 -8.946 1.00 66.50 93 ILE A O 1
ATOM 738 N N . CYS A 1 94 ? 4.594 -0.553 -9.505 1.00 66.38 94 CYS A N 1
ATOM 739 C CA . CYS A 1 94 ? 5.110 -0.947 -8.193 1.00 66.38 94 CYS A CA 1
ATOM 740 C C . CYS A 1 94 ? 4.748 0.043 -7.075 1.00 66.38 94 CYS A C 1
ATOM 742 O O . CYS A 1 94 ? 4.418 -0.383 -5.967 1.00 66.38 94 CYS A O 1
ATOM 744 N N . ALA A 1 95 ? 4.783 1.350 -7.348 1.00 64.38 95 ALA A N 1
ATOM 745 C CA . ALA A 1 95 ? 4.493 2.383 -6.355 1.00 64.38 95 ALA A CA 1
ATOM 746 C C . ALA A 1 95 ? 3.024 2.331 -5.883 1.00 64.38 95 ALA A C 1
ATOM 748 O O . ALA A 1 95 ? 2.750 2.491 -4.692 1.00 64.38 95 ALA A O 1
ATOM 749 N N . GLY A 1 96 ? 2.090 2.010 -6.789 1.00 63.09 96 GLY A N 1
ATOM 750 C CA . GLY A 1 96 ? 0.662 1.855 -6.482 1.00 63.09 96 GLY A CA 1
ATOM 751 C C . GLY A 1 96 ? 0.259 0.482 -5.932 1.00 63.09 96 GLY A C 1
ATOM 752 O O . GLY A 1 96 ? -0.862 0.312 -5.450 1.00 63.09 96 GLY A O 1
ATOM 753 N N . ALA A 1 97 ? 1.152 -0.509 -5.966 1.00 67.25 97 ALA A N 1
ATOM 754 C CA . ALA A 1 97 ? 0.753 -1.900 -5.784 1.00 67.25 97 ALA A CA 1
ATOM 755 C C . ALA A 1 97 ? 0.313 -2.278 -4.353 1.00 67.25 97 ALA A C 1
ATOM 757 O O . ALA A 1 97 ? -0.347 -3.295 -4.146 1.00 67.25 97 ALA A O 1
ATOM 758 N N . ILE A 1 98 ? 0.594 -1.436 -3.355 1.00 66.38 98 ILE A N 1
ATOM 759 C CA . ILE A 1 98 ? 0.071 -1.606 -1.988 1.00 66.38 98 ILE A CA 1
ATOM 760 C C . ILE A 1 98 ? -1.462 -1.527 -1.912 1.00 66.38 98 ILE A C 1
ATOM 762 O O . ILE A 1 98 ? -2.048 -2.092 -0.987 1.00 66.38 98 ILE A O 1
ATOM 766 N N . SER A 1 99 ? -2.106 -0.885 -2.893 1.00 63.97 99 SER A N 1
ATOM 767 C CA . SER A 1 99 ? -3.564 -0.828 -3.025 1.00 63.97 99 SER A CA 1
ATOM 768 C C . SER A 1 99 ? -4.089 -1.551 -4.267 1.00 63.97 99 SER A C 1
ATOM 770 O O . SER A 1 99 ? -5.231 -1.323 -4.650 1.00 63.97 99 SER A O 1
ATOM 772 N N . TRP A 1 100 ? -3.297 -2.461 -4.854 1.00 61.59 100 TRP A N 1
ATOM 773 C CA . TRP A 1 100 ? -3.524 -3.106 -6.161 1.00 61.59 100 TRP A CA 1
ATOM 774 C C . TRP A 1 100 ? -4.852 -3.855 -6.330 1.00 61.59 100 TRP A C 1
ATOM 776 O O . TRP A 1 100 ? -5.203 -4.233 -7.448 1.00 61.59 100 TRP A O 1
ATOM 786 N N . THR A 1 101 ? -5.634 -4.086 -5.273 1.00 53.25 101 THR A N 1
ATOM 787 C CA . THR A 1 101 ? -6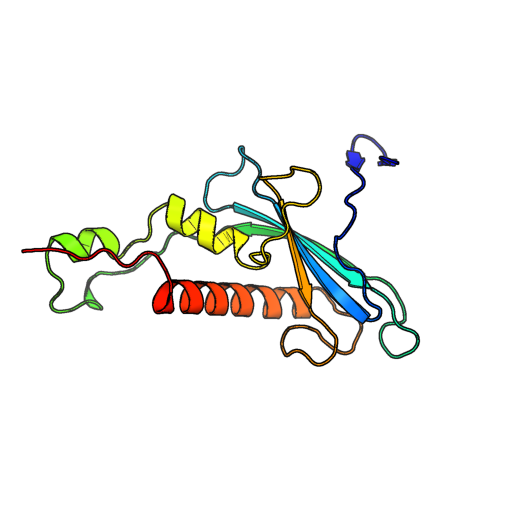.932 -4.760 -5.406 1.00 53.25 101 THR A CA 1
ATOM 788 C C . THR A 1 101 ? -7.997 -3.817 -5.991 1.00 53.25 101 THR A C 1
ATOM 790 O O . THR A 1 101 ? -8.903 -3.331 -5.332 1.00 53.25 101 THR A O 1
ATOM 793 N N . GLY A 1 102 ? -7.885 -3.556 -7.295 1.00 47.97 102 GLY A N 1
ATOM 794 C CA . GLY A 1 102 ? -8.936 -3.824 -8.280 1.00 47.97 102 GLY A CA 1
ATOM 795 C C . GLY A 1 102 ? -10.338 -3.249 -8.079 1.00 47.97 102 GLY A C 1
ATOM 796 O O . GLY A 1 102 ? -11.265 -3.777 -8.685 1.00 47.97 102 GLY A O 1
ATOM 797 N N . TYR A 1 103 ? -10.539 -2.204 -7.280 1.00 49.09 103 TYR A N 1
ATOM 798 C CA . TYR A 1 103 ? -11.845 -1.555 -7.189 1.00 49.09 103 TYR A CA 1
ATOM 799 C C . TYR A 1 103 ? -11.739 -0.075 -7.550 1.00 49.09 103 TYR A C 1
ATOM 801 O O . TYR A 1 103 ? -11.642 0.797 -6.688 1.00 49.09 103 TYR A O 1
ATOM 809 N N . THR A 1 104 ? -11.800 0.221 -8.855 1.00 53.94 104 THR A N 1
ATOM 810 C CA . THR A 1 104 ? -12.073 1.573 -9.374 1.00 53.94 104 THR A CA 1
ATOM 811 C C . THR A 1 104 ? -13.541 1.918 -9.118 1.00 53.94 104 THR A C 1
ATOM 813 O O . THR A 1 104 ? -14.354 2.050 -10.038 1.00 53.94 104 THR A O 1
ATOM 816 N N . MET A 1 105 ? -13.928 1.991 -7.847 1.00 51.06 105 MET A N 1
ATOM 817 C CA . MET A 1 105 ? -15.250 2.467 -7.479 1.00 51.06 105 MET A CA 1
ATOM 818 C C . MET A 1 105 ? -15.353 3.951 -7.846 1.00 51.06 105 MET A C 1
ATOM 820 O O . MET A 1 105 ? -14.405 4.714 -7.669 1.00 51.06 105 MET A O 1
ATOM 824 N N . ASN A 1 106 ? -16.499 4.365 -8.388 1.00 55.56 106 ASN A N 1
ATOM 825 C CA . ASN A 1 106 ? -16.792 5.756 -8.759 1.00 55.56 106 ASN A CA 1
ATOM 826 C C . ASN A 1 106 ? -15.947 6.346 -9.907 1.00 55.56 106 ASN A C 1
ATOM 828 O O . ASN A 1 106 ? -15.721 7.553 -9.928 1.00 55.56 106 ASN A O 1
ATOM 832 N N . GLN A 1 107 ? -15.502 5.525 -10.870 1.00 60.19 107 GLN A N 1
ATOM 833 C CA . GLN A 1 107 ? -14.738 5.974 -12.054 1.00 60.19 107 GLN A CA 1
ATOM 834 C C . GLN A 1 107 ? -13.410 6.681 -11.715 1.00 60.19 107 GLN A C 1
ATOM 836 O O . GLN A 1 107 ? -12.825 7.352 -12.562 1.00 60.19 107 GLN A O 1
ATOM 841 N N . GLN A 1 108 ? -12.908 6.525 -10.485 1.00 63.19 108 GLN A N 1
ATOM 842 C CA . GLN A 1 108 ? -11.606 7.051 -10.096 1.00 63.19 108 GLN A CA 1
ATOM 843 C C . GLN A 1 108 ? -10.522 6.090 -10.578 1.00 63.19 108 GLN A C 1
ATOM 845 O O . GLN A 1 108 ? -10.185 5.121 -9.908 1.00 63.19 108 GLN A O 1
ATOM 850 N N . THR A 1 109 ? -10.002 6.345 -11.776 1.00 65.62 109 THR A N 1
ATOM 851 C CA . THR A 1 109 ? -8.916 5.559 -12.385 1.00 65.62 109 THR A CA 1
ATOM 852 C C . THR A 1 109 ? -7.554 5.839 -11.753 1.00 65.62 109 THR A C 1
ATOM 854 O O . THR A 1 109 ? -6.622 5.064 -11.935 1.00 65.62 109 THR A O 1
ATOM 857 N N . THR A 1 110 ? -7.439 6.934 -11.000 1.00 69.69 110 THR A N 1
ATOM 858 C CA . THR A 1 110 ? -6.191 7.400 -10.383 1.00 69.69 110 THR A CA 1
ATOM 859 C C . THR A 1 110 ? -6.010 6.933 -8.941 1.00 69.69 110 THR A C 1
ATOM 861 O O . THR A 1 110 ? -4.967 7.203 -8.345 1.00 69.69 110 THR A O 1
ATOM 864 N N . VAL A 1 111 ? -7.006 6.247 -8.367 1.00 72.06 111 VAL A N 1
ATOM 865 C CA . VAL A 1 111 ? -7.000 5.804 -6.969 1.00 72.06 111 VAL A CA 1
ATOM 866 C C . VAL A 1 111 ? -7.364 4.330 -6.884 1.00 72.06 111 VAL A C 1
ATOM 868 O O . VAL A 1 111 ? -8.336 3.882 -7.488 1.00 72.06 111 VAL A O 1
ATOM 871 N N . GLN A 1 112 ? -6.607 3.586 -6.089 1.00 75.25 112 GLN A N 1
ATOM 872 C CA . GLN A 1 112 ? -6.879 2.193 -5.770 1.00 75.25 112 GLN A CA 1
ATOM 873 C C . GLN A 1 112 ? -7.025 2.034 -4.257 1.00 75.25 112 GLN A C 1
ATOM 875 O O . GLN A 1 112 ? -6.369 2.742 -3.492 1.00 75.25 112 GLN A O 1
ATOM 880 N N . THR A 1 113 ? -7.875 1.105 -3.817 1.00 74.38 113 THR A N 1
ATOM 881 C CA . THR A 1 113 ? -8.116 0.859 -2.390 1.00 74.38 113 THR A CA 1
ATOM 882 C C . THR A 1 113 ? -8.170 -0.622 -2.093 1.00 74.38 113 THR A C 1
ATOM 884 O O . THR A 1 113 ? -8.864 -1.360 -2.781 1.00 74.38 113 THR A O 1
ATOM 887 N N . THR A 1 114 ? -7.519 -1.027 -1.005 1.00 79.25 114 THR A N 1
ATOM 888 C CA . THR A 1 114 ? -7.580 -2.394 -0.491 1.00 79.25 114 THR A CA 1
ATOM 889 C C . THR A 1 114 ? -7.821 -2.401 1.021 1.00 79.25 114 THR A C 1
ATOM 891 O O . THR A 1 114 ? -7.149 -1.663 1.750 1.00 79.25 114 THR A O 1
ATOM 894 N N . PRO A 1 115 ? -8.759 -3.216 1.526 1.00 80.12 115 PRO A N 1
ATOM 895 C CA . PRO A 1 115 ? -8.881 -3.502 2.949 1.00 80.12 115 PRO A CA 1
ATOM 896 C C . PRO A 1 115 ? -8.034 -4.725 3.346 1.00 80.12 115 PRO A C 1
ATOM 898 O O . PRO A 1 115 ? -8.013 -5.742 2.655 1.00 80.12 115 PRO A O 1
ATOM 901 N N . TYR A 1 116 ? -7.396 -4.661 4.509 1.00 82.62 116 TYR A N 1
ATOM 902 C CA . TYR A 1 116 ? -6.721 -5.773 5.170 1.00 82.62 116 TYR A CA 1
ATOM 903 C C . TYR A 1 116 ? -7.493 -6.146 6.432 1.00 82.62 116 TYR A C 1
ATOM 905 O O . TYR A 1 116 ? -7.643 -5.347 7.359 1.00 82.62 116 TYR A O 1
ATOM 913 N N . LEU A 1 117 ? -8.019 -7.371 6.448 1.00 85.00 117 LEU A N 1
ATOM 914 C CA . LEU A 1 117 ? -8.853 -7.883 7.533 1.00 85.00 117 LEU A CA 1
ATOM 915 C C . LEU A 1 117 ? -8.011 -8.299 8.740 1.00 85.00 117 LEU A C 1
ATOM 917 O O . LEU A 1 117 ? -6.834 -8.650 8.606 1.00 85.00 117 LEU A O 1
ATOM 921 N N . VAL A 1 118 ? -8.627 -8.244 9.923 1.00 79.75 118 VAL A N 1
ATOM 922 C CA . VAL A 1 118 ? -8.018 -8.664 11.195 1.00 79.75 118 VAL A CA 1
ATOM 923 C C . VAL A 1 118 ? -7.537 -10.113 11.091 1.00 79.75 118 VAL A C 1
ATOM 925 O O . VAL A 1 118 ? -8.211 -10.959 10.505 1.00 79.75 118 VAL A O 1
ATOM 928 N N . GLY A 1 119 ? -6.348 -10.390 11.628 1.00 74.88 119 GLY A N 1
ATOM 929 C CA . GLY A 1 119 ? -5.710 -11.709 11.566 1.00 74.88 119 GLY A CA 1
ATOM 930 C C . GLY A 1 119 ? -4.878 -11.956 10.305 1.00 74.88 119 GLY A C 1
ATOM 931 O O . GLY A 1 119 ? -4.179 -12.965 10.227 1.00 74.88 119 GLY A O 1
ATOM 932 N N . SER A 1 120 ? -4.896 -11.044 9.328 1.00 80.19 120 SER A N 1
ATOM 933 C CA . SER A 1 120 ? -3.917 -11.084 8.239 1.00 80.19 120 SER A CA 1
ATOM 934 C C . SER A 1 120 ? -2.537 -10.616 8.730 1.00 80.19 120 SER A C 1
ATOM 936 O O . SER A 1 120 ? -2.467 -9.739 9.589 1.00 80.19 120 SER A O 1
ATOM 938 N N . PRO A 1 121 ? -1.421 -11.090 8.140 1.00 78.88 121 PRO A N 1
ATOM 939 C CA . PRO A 1 121 ? -0.076 -10.554 8.421 1.00 78.88 121 PRO A CA 1
ATOM 940 C C . PRO A 1 121 ? 0.077 -9.047 8.141 1.00 78.88 121 PRO A C 1
ATOM 942 O O . PRO A 1 121 ? 1.092 -8.438 8.478 1.00 78.88 121 PRO A O 1
ATOM 945 N N . TRP A 1 122 ? -0.930 -8.481 7.481 1.00 78.50 122 TRP A N 1
ATOM 946 C CA . TRP A 1 122 ? -1.029 -7.132 6.952 1.00 78.50 122 TRP A CA 1
ATOM 947 C C . TRP A 1 122 ? -1.910 -6.216 7.807 1.00 78.50 122 TRP A C 1
ATOM 949 O O . TRP A 1 122 ? -1.993 -5.021 7.532 1.00 78.50 122 TRP A O 1
ATOM 959 N N . ASN A 1 123 ? -2.562 -6.767 8.833 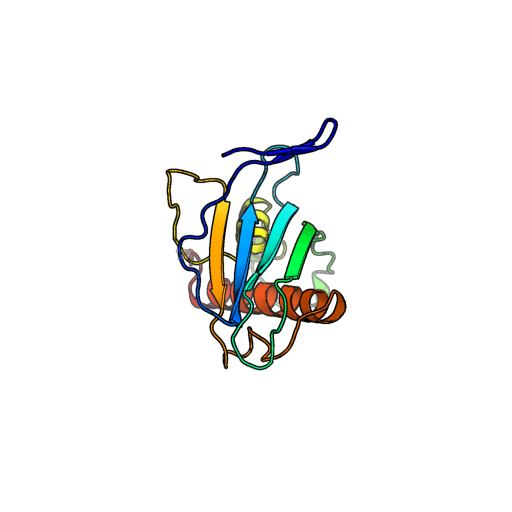1.00 83.69 123 ASN A N 1
ATOM 960 C CA . ASN A 1 123 ? -3.377 -6.027 9.779 1.00 83.69 123 ASN A CA 1
ATOM 961 C C . ASN A 1 123 ? -3.012 -6.417 11.213 1.00 83.69 123 ASN A C 1
ATOM 963 O O . ASN A 1 123 ? -3.112 -7.582 11.594 1.00 83.69 123 ASN A O 1
ATOM 967 N N . LEU A 1 124 ? -2.604 -5.430 12.005 1.00 83.94 124 LEU A N 1
ATOM 968 C CA . LEU A 1 124 ? -2.280 -5.634 13.410 1.00 83.94 124 LEU A CA 1
ATOM 969 C C . LEU A 1 124 ? -3.557 -5.551 14.251 1.00 83.94 124 LEU A C 1
ATOM 971 O O . LEU A 1 124 ? -4.367 -4.645 14.080 1.00 83.94 124 LEU A O 1
ATOM 975 N N . ASP A 1 125 ? -3.693 -6.446 15.222 1.00 85.31 125 ASP A N 1
ATOM 976 C CA . ASP A 1 125 ? -4.800 -6.512 16.186 1.00 85.31 125 ASP A CA 1
ATOM 977 C C . ASP A 1 125 ? -4.699 -5.455 17.303 1.00 85.31 125 ASP A C 1
ATOM 979 O O . ASP A 1 125 ? -5.205 -5.636 18.409 1.00 85.31 125 ASP A O 1
ATOM 983 N N . ARG A 1 126 ? -4.032 -4.335 17.023 1.00 88.69 126 ARG A N 1
ATOM 984 C CA . ARG A 1 126 ? -3.816 -3.215 17.941 1.00 88.69 126 ARG A CA 1
ATOM 985 C C . ARG A 1 126 ? -3.913 -1.896 17.189 1.00 88.69 126 ARG A C 1
ATOM 987 O O . ARG A 1 126 ? -3.772 -1.859 15.967 1.00 88.69 126 ARG A O 1
ATOM 994 N N . VAL A 1 127 ? -4.073 -0.804 17.932 1.00 88.62 127 VAL A N 1
ATOM 995 C CA . VAL A 1 127 ? -3.969 0.549 17.372 1.00 88.62 127 VAL A CA 1
ATOM 996 C C . VAL A 1 127 ? -2.597 0.718 16.719 1.00 88.62 127 VAL A C 1
ATOM 998 O O . VAL A 1 127 ? -1.566 0.610 17.391 1.00 88.62 127 VAL A O 1
ATOM 1001 N N . ILE A 1 128 ? -2.586 0.956 15.409 1.00 88.25 128 ILE A N 1
ATOM 1002 C CA . ILE A 1 128 ? -1.346 1.119 14.651 1.00 88.25 128 ILE A CA 1
ATOM 1003 C C . ILE A 1 128 ? -0.733 2.495 14.891 1.00 88.25 128 ILE A C 1
ATOM 1005 O O . ILE A 1 128 ? -1.427 3.500 15.042 1.00 88.25 128 ILE A O 1
ATOM 1009 N N . ASN A 1 129 ? 0.593 2.550 14.886 1.00 89.25 129 ASN A N 1
ATOM 1010 C CA . ASN A 1 129 ? 1.354 3.794 14.931 1.00 89.25 129 ASN A CA 1
ATOM 1011 C C . ASN A 1 129 ? 2.216 3.972 13.668 1.00 89.25 129 ASN A C 1
ATOM 1013 O O . ASN A 1 129 ? 2.261 3.118 12.784 1.00 89.25 129 ASN A O 1
ATOM 1017 N N . VAL A 1 130 ? 2.933 5.095 13.593 1.00 86.31 130 VAL A N 1
ATOM 1018 C CA . VAL A 1 130 ? 3.789 5.436 12.443 1.00 86.31 130 VAL A CA 1
ATOM 1019 C C . VAL A 1 130 ? 4.845 4.359 12.160 1.00 86.31 130 VAL A C 1
ATOM 1021 O O . VAL A 1 130 ? 5.077 4.034 10.998 1.00 86.31 130 VAL A O 1
ATOM 1024 N N . ASN A 1 131 ? 5.446 3.764 13.195 1.00 87.00 131 ASN A N 1
ATOM 1025 C CA . ASN A 1 131 ? 6.468 2.730 13.017 1.00 87.00 131 ASN A CA 1
ATOM 1026 C C . ASN A 1 131 ? 5.865 1.438 12.453 1.00 87.00 131 ASN A C 1
ATOM 1028 O O . ASN A 1 131 ? 6.502 0.761 11.650 1.00 87.00 131 ASN A O 1
ATOM 1032 N N . ASP A 1 132 ? 4.634 1.095 12.841 1.00 87.25 132 ASP A N 1
ATOM 1033 C CA . ASP A 1 132 ? 3.928 -0.057 12.272 1.00 87.25 132 ASP A CA 1
ATOM 1034 C C . ASP A 1 132 ? 3.712 0.138 10.763 1.00 87.25 132 ASP A C 1
ATOM 1036 O O . ASP A 1 132 ? 4.021 -0.751 9.971 1.00 87.25 132 ASP A O 1
ATOM 1040 N N . ILE A 1 133 ? 3.277 1.334 10.353 1.00 82.56 133 ILE A N 1
ATOM 1041 C CA . ILE A 1 133 ? 3.092 1.692 8.940 1.00 82.56 133 ILE A CA 1
ATOM 1042 C C . ILE A 1 133 ? 4.407 1.625 8.157 1.00 82.56 133 ILE A C 1
ATOM 1044 O O . ILE A 1 133 ? 4.454 1.021 7.084 1.00 82.56 133 ILE A O 1
ATOM 1048 N N . GLN A 1 134 ? 5.485 2.196 8.695 1.00 81.00 134 GLN A N 1
ATOM 1049 C CA . GLN A 1 134 ? 6.806 2.161 8.060 1.00 81.00 134 GLN A CA 1
ATOM 1050 C C . GLN A 1 134 ? 7.336 0.736 7.874 1.00 81.00 134 GLN A C 1
ATOM 1052 O O . GLN A 1 134 ? 8.051 0.478 6.912 1.00 81.00 134 GLN A O 1
ATOM 1057 N N . ASN A 1 135 ? 6.965 -0.196 8.754 1.00 80.69 135 ASN A N 1
ATOM 1058 C CA . ASN A 1 135 ? 7.329 -1.605 8.627 1.00 80.69 135 ASN A CA 1
ATOM 1059 C C . ASN A 1 135 ? 6.401 -2.389 7.683 1.00 80.69 135 ASN A C 1
ATOM 1061 O O . ASN A 1 135 ? 6.832 -3.374 7.081 1.00 80.69 135 ASN A O 1
ATOM 1065 N N . LEU A 1 136 ? 5.138 -1.975 7.547 1.00 79.44 136 LEU A N 1
ATOM 1066 C CA . LEU A 1 136 ? 4.155 -2.617 6.671 1.00 79.44 136 LEU A CA 1
ATOM 1067 C C . LEU A 1 136 ? 4.374 -2.262 5.194 1.00 79.44 136 LEU A C 1
ATOM 1069 O O . LEU A 1 136 ? 4.346 -3.159 4.352 1.00 79.44 136 LEU A O 1
ATOM 1073 N N . ILE A 1 137 ? 4.637 -0.989 4.874 1.00 75.75 137 ILE A N 1
ATOM 1074 C CA . ILE A 1 137 ? 4.765 -0.508 3.484 1.00 75.75 137 ILE A CA 1
ATOM 1075 C C . ILE A 1 137 ? 5.819 -1.299 2.678 1.00 75.75 137 ILE A C 1
ATOM 1077 O O . ILE A 1 137 ? 5.464 -1.817 1.618 1.00 75.75 137 ILE A O 1
ATOM 1081 N N . PRO A 1 138 ? 7.069 -1.489 3.153 1.00 65.38 138 PRO A N 1
ATOM 1082 C CA . PRO A 1 138 ? 8.083 -2.222 2.394 1.00 65.38 138 PRO A CA 1
ATOM 1083 C C . PRO A 1 138 ? 7.690 -3.675 2.118 1.00 65.38 138 PRO A C 1
ATOM 1085 O O . PRO A 1 138 ? 7.971 -4.205 1.046 1.00 65.38 138 PRO A O 1
ATOM 1088 N N . ARG A 1 139 ? 7.003 -4.329 3.062 1.00 68.94 139 ARG A N 1
ATOM 1089 C CA . ARG A 1 139 ? 6.551 -5.718 2.905 1.00 68.94 139 ARG A CA 1
ATOM 1090 C C . ARG A 1 139 ? 5.495 -5.849 1.802 1.00 68.94 139 ARG A C 1
ATOM 1092 O O . ARG A 1 139 ? 5.508 -6.838 1.066 1.00 68.94 139 ARG A O 1
ATOM 1099 N N . PHE A 1 140 ? 4.626 -4.849 1.649 1.00 70.12 140 PHE A N 1
ATOM 1100 C CA . PHE A 1 140 ? 3.700 -4.788 0.519 1.00 70.12 140 PHE A CA 1
ATOM 1101 C C . PHE A 1 140 ? 4.420 -4.582 -0.803 1.00 70.12 140 PHE A C 1
ATOM 1103 O O . PHE A 1 140 ? 4.149 -5.319 -1.744 1.00 70.12 140 PHE A O 1
ATOM 1110 N N . SER A 1 141 ? 5.362 -3.640 -0.866 1.00 66.38 141 SER A N 1
ATOM 1111 C CA . SER A 1 141 ? 6.145 -3.398 -2.081 1.00 66.38 141 SER A CA 1
ATOM 1112 C C . SER A 1 141 ? 6.905 -4.652 -2.527 1.00 66.38 141 SER A C 1
ATOM 1114 O O . SE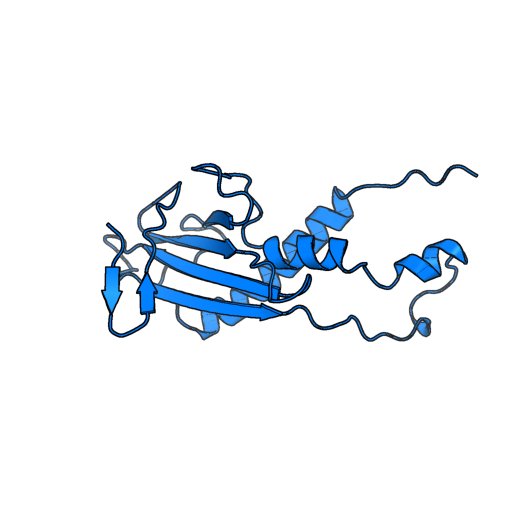R A 1 141 ? 6.903 -4.975 -3.711 1.00 66.38 141 SER A O 1
ATOM 1116 N N . ILE A 1 142 ? 7.474 -5.417 -1.587 1.00 63.50 142 ILE A N 1
ATOM 1117 C CA . ILE A 1 142 ? 8.124 -6.706 -1.878 1.00 63.50 142 ILE A CA 1
ATOM 1118 C C . ILE A 1 142 ? 7.112 -7.737 -2.396 1.00 63.50 142 ILE A C 1
ATOM 1120 O O . ILE A 1 142 ? 7.386 -8.422 -3.376 1.00 63.50 142 ILE A O 1
ATOM 1124 N N . SER A 1 143 ? 5.938 -7.848 -1.768 1.00 60.34 143 SER A N 1
ATOM 1125 C CA . SER A 1 143 ? 4.911 -8.823 -2.173 1.00 60.34 143 SER A CA 1
ATOM 1126 C C . SER A 1 143 ? 4.324 -8.503 -3.548 1.00 60.34 143 SER A C 1
ATOM 1128 O O . SER A 1 143 ? 4.078 -9.404 -4.343 1.00 60.34 143 SER A O 1
ATOM 1130 N N . ALA A 1 144 ? 4.145 -7.218 -3.848 1.00 64.62 144 ALA A N 1
ATOM 1131 C CA . ALA A 1 144 ? 3.751 -6.740 -5.161 1.00 64.62 144 ALA A CA 1
ATOM 1132 C C . ALA A 1 144 ? 4.808 -7.048 -6.224 1.00 64.62 144 ALA A C 1
ATOM 1134 O O . ALA A 1 144 ? 4.471 -7.554 -7.292 1.00 64.62 144 ALA A O 1
ATOM 1135 N N . LEU A 1 145 ? 6.084 -6.795 -5.919 1.00 62.84 145 LEU A N 1
ATOM 1136 C CA . LEU A 1 145 ? 7.189 -7.125 -6.813 1.00 62.84 145 LEU A CA 1
ATOM 1137 C C . LEU A 1 145 ? 7.261 -8.635 -7.073 1.00 62.84 145 LEU A C 1
ATOM 1139 O O . LEU A 1 145 ? 7.413 -9.046 -8.217 1.00 62.84 145 LEU A O 1
ATOM 1143 N N . ALA A 1 146 ? 7.086 -9.460 -6.037 1.00 58.41 146 ALA A N 1
ATOM 1144 C CA . ALA A 1 146 ? 7.025 -10.913 -6.173 1.00 58.41 146 ALA A CA 1
ATOM 1145 C C . ALA A 1 146 ? 5.828 -11.358 -7.033 1.00 58.41 146 ALA A C 1
ATOM 1147 O O . ALA A 1 146 ? 5.986 -12.195 -7.916 1.00 58.41 146 ALA A O 1
ATOM 1148 N N . ALA A 1 147 ? 4.650 -10.754 -6.848 1.00 59.16 147 ALA A N 1
ATOM 1149 C CA . ALA A 1 147 ? 3.476 -11.046 -7.667 1.00 59.16 147 ALA A CA 1
ATOM 1150 C C . ALA A 1 147 ? 3.676 -10.655 -9.142 1.00 59.16 147 ALA A C 1
ATOM 1152 O O . ALA A 1 147 ? 3.243 -11.393 -10.025 1.00 59.16 147 ALA A O 1
ATOM 1153 N N . LEU A 1 148 ? 4.354 -9.535 -9.415 1.00 60.22 148 LEU A N 1
ATOM 1154 C CA . LEU A 1 148 ? 4.754 -9.129 -10.767 1.00 60.22 148 LEU A CA 1
ATOM 1155 C C . LEU A 1 148 ? 5.858 -10.025 -11.340 1.00 60.22 148 LEU A C 1
ATOM 1157 O O . LEU A 1 148 ? 5.891 -10.245 -12.542 1.00 60.22 148 LEU A O 1
ATOM 1161 N N . ASN A 1 149 ? 6.751 -10.563 -10.517 1.00 52.62 149 ASN A N 1
ATOM 1162 C CA . ASN A 1 149 ? 7.751 -11.517 -10.983 1.00 52.62 149 ASN A CA 1
ATOM 1163 C C . ASN A 1 149 ? 7.110 -12.853 -11.395 1.00 52.62 149 ASN A C 1
ATOM 1165 O O . ASN A 1 149 ? 7.445 -13.396 -12.442 1.00 52.62 149 ASN A O 1
ATOM 1169 N N . ASP A 1 150 ? 6.158 -13.352 -10.603 1.00 47.78 150 ASP A N 1
ATOM 1170 C CA . ASP A 1 150 ? 5.498 -14.637 -10.863 1.00 47.78 150 ASP A CA 1
ATOM 1171 C C . ASP A 1 150 ? 4.372 -14.543 -11.909 1.00 47.78 150 ASP A C 1
ATOM 1173 O O . ASP A 1 150 ? 4.101 -15.523 -12.600 1.00 47.78 150 ASP A O 1
ATOM 1177 N N . ASN A 1 151 ? 3.698 -13.390 -12.034 1.00 50.03 151 ASN A N 1
ATOM 1178 C CA . ASN A 1 151 ? 2.508 -13.217 -12.888 1.00 50.03 151 ASN A CA 1
ATOM 1179 C C . ASN A 1 151 ? 2.518 -11.949 -13.761 1.00 50.03 151 ASN A C 1
ATOM 1181 O O . ASN A 1 151 ? 1.517 -11.642 -14.413 1.00 50.03 151 ASN A O 1
ATOM 1185 N N . GLY A 1 152 ? 3.591 -11.161 -13.748 1.00 43.97 152 GLY A N 1
ATOM 1186 C CA . GLY A 1 152 ? 3.692 -9.948 -14.556 1.00 43.97 152 GLY A CA 1
ATOM 1187 C C . GLY A 1 152 ? 3.834 -10.253 -16.046 1.00 43.97 152 GLY A C 1
ATOM 1188 O O . GLY A 1 152 ? 4.055 -11.405 -16.431 1.00 43.97 152 GLY A O 1
ATOM 1189 N N . PRO A 1 153 ? 3.687 -9.226 -16.905 1.00 44.50 153 PRO A N 1
ATOM 1190 C CA . PRO A 1 153 ? 3.753 -9.379 -18.353 1.00 44.50 153 PRO A CA 1
ATOM 1191 C C . PRO A 1 153 ? 5.037 -10.104 -18.761 1.00 44.50 153 PRO A C 1
ATOM 1193 O O . PRO A 1 153 ? 6.136 -9.558 -18.731 1.00 44.50 153 PRO A O 1
ATOM 1196 N N . SER A 1 154 ? 4.881 -11.373 -19.126 1.00 47.19 154 SER A N 1
ATOM 1197 C CA . SER A 1 154 ? 5.965 -12.219 -19.595 1.00 47.19 154 SER A CA 1
ATOM 1198 C C . SER A 1 154 ? 6.089 -11.997 -21.097 1.00 47.19 154 SER A C 1
ATOM 1200 O O . SER A 1 154 ? 5.190 -12.346 -21.864 1.00 47.19 154 SER A O 1
ATOM 1202 N N . HIS A 1 155 ? 7.181 -11.385 -21.544 1.00 44.38 155 HIS A N 1
ATOM 1203 C CA . HIS A 1 155 ? 7.441 -11.252 -22.973 1.00 44.38 155 HIS A CA 1
ATOM 1204 C C . HIS A 1 155 ? 8.095 -12.537 -23.484 1.00 44.38 155 HIS A C 1
ATOM 1206 O O . HIS A 1 155 ? 9.200 -12.890 -23.074 1.00 44.38 155 HIS A O 1
ATOM 1212 N N . ILE A 1 156 ? 7.418 -13.242 -24.395 1.00 38.53 156 ILE A N 1
ATOM 1213 C CA . ILE A 1 156 ? 8.049 -14.319 -25.159 1.00 38.53 156 ILE A CA 1
ATOM 1214 C C . ILE A 1 156 ? 9.013 -13.655 -26.144 1.00 38.53 156 ILE A C 1
ATOM 1216 O O . ILE A 1 156 ? 8.591 -13.068 -27.139 1.00 38.53 156 ILE A O 1
ATOM 1220 N N . VAL A 1 157 ? 10.311 -13.739 -25.861 1.00 44.56 157 VAL A N 1
ATOM 1221 C CA . VAL A 1 157 ? 11.354 -13.355 -26.816 1.00 44.56 157 VAL A CA 1
ATOM 1222 C C . VAL A 1 157 ? 11.519 -14.515 -27.795 1.00 44.56 157 VAL A C 1
ATOM 1224 O O . VAL A 1 157 ? 12.148 -15.521 -27.469 1.00 44.56 157 VAL A O 1
ATOM 1227 N N . LEU A 1 158 ? 10.898 -14.403 -28.969 1.00 37.81 158 LEU A N 1
ATOM 1228 C CA . LEU A 1 158 ? 11.144 -15.324 -30.077 1.00 37.81 158 LEU A CA 1
ATOM 1229 C C . LEU A 1 158 ? 12.495 -14.969 -30.714 1.00 37.81 158 LEU A C 1
ATOM 1231 O O . LEU A 1 158 ? 12.749 -13.796 -30.988 1.00 37.81 158 LEU A O 1
ATOM 1235 N N . ASN A 1 159 ? 13.345 -15.984 -30.896 1.00 43.97 159 ASN A N 1
ATOM 1236 C CA . ASN A 1 159 ? 14.586 -15.884 -31.672 1.00 43.97 159 ASN A CA 1
ATOM 1237 C C . ASN A 1 159 ? 14.299 -15.691 -33.162 1.00 43.97 159 ASN A C 1
ATOM 1239 O O . ASN A 1 159 ? 13.341 -16.331 -33.655 1.00 43.97 159 ASN A O 1
#

Secondary structure (DSSP, 8-state):
--EEETTEEEPPP--S---TTPEEEEEE--TTS-TTEEEEEEEEPP-SSS--S-EEEEEEEEPPP----GGG-TT--HHHHTTSSPPHHHHHHHHHGGG-S---GGG-TTEEEEEE-TTSTTS-SS---HHHHHHHHHHHHHHHHHHHHHHS-------

Solvent-accessible surface area (backbone atoms only — not comparable to full-atom values): 9498 Å² total; per-residue (Å²): 117,68,48,72,63,86,95,45,80,42,76,70,76,83,69,95,66,86,53,70,38,16,34,34,31,34,24,30,56,57,94,85,64,49,50,33,34,18,43,33,38,39,37,35,38,35,36,100,69,64,19,79,55,68,42,80,47,79,46,79,49,63,64,73,80,88,83,78,70,70,84,82,61,76,90,65,54,79,75,52,60,72,56,74,57,75,50,59,71,55,37,31,54,52,47,41,33,68,7,59,55,84,48,58,65,90,79,36,85,50,41,28,40,30,72,29,51,67,83,39,102,80,21,65,84,45,71,76,50,73,68,55,50,67,61,47,53,60,56,35,44,50,52,40,51,50,48,42,71,78,69,38,96,76,79,83,81,78,131

Mean predicted aligned error: 10.86 Å

Sequence (159 aa):
MNASKGNVQWFRYETPICVDGSISCIAGHRDFRGDRCTDLTIFQMPDNGTIIAPSLFQWNSTLDPIVGNEDGFQNLRHVDCTHIYGSDDFTRICAGAISWTGYTMNQQTTVQTTPYLVGSPWNLDRVINVNDIQNLIPRFSISALAALNDNGPSHIVLN